Protein AF-A0A1G1HDC6-F1 (afdb_monomer_lite)

Structure (mmCIF, N/CA/C/O backbone):
data_AF-A0A1G1HDC6-F1
#
_entry.id   AF-A0A1G1HDC6-F1
#
loop_
_atom_site.group_PDB
_atom_site.id
_atom_site.type_symbol
_atom_site.label_atom_id
_atom_site.label_alt_id
_atom_site.label_comp_id
_atom_site.label_asym_id
_atom_site.label_entity_id
_atom_site.label_seq_id
_atom_site.pdbx_PDB_ins_code
_atom_site.Cartn_x
_atom_site.Cartn_y
_atom_site.Cartn_z
_atom_site.occupancy
_atom_site.B_iso_or_equiv
_atom_site.auth_seq_id
_atom_site.auth_comp_id
_atom_site.auth_asym_id
_atom_site.auth_atom_id
_atom_site.pdbx_PDB_model_num
ATOM 1 N N . MET A 1 1 ? 36.359 11.039 -31.153 1.00 62.19 1 MET A N 1
ATOM 2 C CA . MET A 1 1 ? 34.968 10.560 -31.344 1.00 62.19 1 MET A CA 1
ATOM 3 C C . MET A 1 1 ? 34.656 9.300 -30.534 1.00 62.19 1 MET A C 1
ATOM 5 O O . MET A 1 1 ? 33.799 9.382 -29.674 1.00 62.19 1 MET A O 1
ATOM 9 N N . ARG A 1 2 ? 35.395 8.186 -30.671 1.00 68.06 2 ARG A N 1
ATOM 10 C CA . ARG A 1 2 ? 35.115 6.920 -29.948 1.00 68.06 2 ARG A CA 1
ATOM 11 C C . ARG A 1 2 ? 35.076 7.027 -28.409 1.00 68.06 2 ARG A C 1
ATOM 13 O O . ARG A 1 2 ? 34.177 6.473 -27.792 1.00 68.06 2 ARG A O 1
ATOM 20 N N . LYS A 1 3 ? 35.995 7.780 -27.782 1.00 65.12 3 LYS A N 1
ATOM 21 C CA . LYS A 1 3 ? 35.974 8.016 -26.319 1.00 65.12 3 LYS A CA 1
ATOM 22 C C . LYS A 1 3 ? 34.827 8.931 -25.867 1.00 65.12 3 LYS A C 1
ATOM 24 O O . LYS A 1 3 ? 34.292 8.728 -24.787 1.00 65.12 3 LYS A O 1
ATOM 29 N N . LEU A 1 4 ? 34.409 9.869 -26.720 1.00 70.88 4 LEU A N 1
ATOM 30 C CA . LEU A 1 4 ? 33.263 10.745 -26.459 1.00 70.88 4 LEU A CA 1
ATOM 31 C C . LEU A 1 4 ? 31.945 9.955 -26.534 1.00 70.88 4 LEU A C 1
ATOM 33 O O . LEU A 1 4 ? 31.085 10.122 -25.680 1.00 70.88 4 LEU A O 1
ATOM 37 N N . SER A 1 5 ? 31.829 9.022 -27.487 1.00 74.25 5 SER A N 1
ATOM 38 C CA . SER A 1 5 ? 30.684 8.107 -27.598 1.00 74.25 5 SER A CA 1
ATOM 39 C C . SER A 1 5 ? 30.577 7.135 -26.416 1.00 74.25 5 SER A C 1
ATOM 41 O O . SER A 1 5 ? 29.473 6.861 -25.963 1.00 74.25 5 SER A O 1
ATOM 43 N N . ILE A 1 6 ? 31.704 6.645 -25.880 1.00 81.94 6 ILE A N 1
ATOM 44 C CA . ILE A 1 6 ? 31.713 5.774 -24.688 1.00 81.94 6 ILE A CA 1
ATOM 45 C C . ILE A 1 6 ? 31.270 6.548 -23.440 1.00 81.94 6 ILE A C 1
ATOM 47 O O . ILE A 1 6 ? 30.442 6.056 -22.681 1.00 81.94 6 ILE A O 1
ATOM 51 N N . VAL A 1 7 ? 31.776 7.770 -23.242 1.00 80.12 7 VAL A N 1
ATOM 52 C CA . VAL A 1 7 ? 31.381 8.617 -22.104 1.00 80.12 7 VAL A CA 1
ATOM 53 C C . VAL A 1 7 ? 29.904 9.002 -22.196 1.00 80.12 7 VAL A C 1
ATOM 55 O O . VAL A 1 7 ? 29.180 8.870 -21.215 1.00 80.12 7 VAL A O 1
ATOM 58 N N . LEU A 1 8 ? 29.423 9.397 -23.379 1.00 79.12 8 LEU A N 1
ATOM 59 C CA . LEU A 1 8 ? 28.013 9.728 -23.587 1.00 79.12 8 LEU A CA 1
ATOM 60 C C . LEU A 1 8 ? 27.094 8.513 -23.377 1.00 79.12 8 LEU A C 1
ATOM 62 O O . LEU A 1 8 ? 26.025 8.660 -22.785 1.00 79.12 8 LEU A O 1
ATOM 66 N N . GLY A 1 9 ? 27.529 7.318 -23.794 1.00 81.81 9 GLY A N 1
ATOM 67 C CA . GLY A 1 9 ? 26.829 6.053 -23.546 1.00 81.81 9 GLY A CA 1
ATOM 68 C C . GLY A 1 9 ? 26.758 5.677 -22.062 1.00 81.81 9 GLY A C 1
ATOM 69 O O . GLY A 1 9 ? 25.711 5.253 -21.582 1.00 81.81 9 GLY A O 1
ATOM 70 N N . LEU A 1 10 ? 27.840 5.886 -21.305 1.00 79.06 10 LEU A N 1
ATOM 71 C CA . LEU A 1 10 ? 27.849 5.655 -19.855 1.00 79.06 10 LEU A CA 1
ATOM 72 C C . LEU A 1 10 ? 26.955 6.652 -19.106 1.00 79.06 10 LEU A C 1
ATOM 74 O O . LEU A 1 10 ? 26.224 6.252 -18.201 1.00 79.06 10 LEU A O 1
ATOM 78 N N . ILE A 1 11 ? 26.964 7.930 -19.502 1.00 73.69 11 ILE A N 1
ATOM 79 C CA . ILE A 1 11 ? 26.096 8.958 -18.907 1.00 73.69 11 ILE A CA 1
ATOM 80 C C . ILE A 1 11 ? 24.622 8.632 -19.169 1.00 73.69 11 ILE A C 1
ATOM 82 O O . ILE A 1 11 ? 23.817 8.658 -18.242 1.00 73.69 11 ILE A O 1
ATOM 86 N N . THR A 1 12 ? 24.257 8.271 -20.402 1.00 72.00 12 THR A N 1
ATOM 87 C CA . THR A 1 12 ? 22.873 7.872 -20.710 1.00 72.00 12 THR A CA 1
ATOM 88 C C . THR A 1 12 ? 22.453 6.619 -19.943 1.00 72.00 12 THR A C 1
ATOM 90 O O . THR A 1 12 ? 21.372 6.617 -19.359 1.00 72.00 12 THR A O 1
ATOM 93 N N . ALA A 1 13 ? 23.305 5.593 -19.847 1.00 70.44 13 ALA A N 1
ATOM 94 C CA . ALA A 1 13 ? 23.012 4.399 -19.051 1.00 70.44 13 ALA A CA 1
ATOM 95 C C . ALA A 1 13 ? 22.751 4.723 -17.566 1.00 70.44 13 ALA A C 1
ATOM 97 O O . ALA A 1 13 ? 21.794 4.212 -16.987 1.00 70.44 13 ALA A O 1
ATOM 98 N N . LEU A 1 14 ? 23.541 5.618 -16.960 1.00 64.88 14 LEU A N 1
ATOM 99 C CA . LEU A 1 14 ? 23.335 6.070 -15.577 1.00 64.88 14 LEU A CA 1
ATOM 100 C C . LEU A 1 14 ? 21.997 6.802 -15.384 1.00 64.88 14 LEU A C 1
ATOM 102 O O . LEU A 1 14 ? 21.314 6.568 -14.386 1.00 64.88 14 LEU A O 1
ATOM 106 N N . VAL A 1 15 ? 21.589 7.639 -16.343 1.00 66.44 15 VAL A N 1
ATOM 107 C CA . VAL A 1 15 ? 20.297 8.346 -16.289 1.00 66.44 15 VAL A CA 1
ATOM 108 C C . VAL A 1 15 ? 19.121 7.364 -16.367 1.00 66.44 15 VAL A C 1
ATOM 110 O O . VAL A 1 15 ? 18.181 7.485 -15.582 1.00 66.44 15 VAL A O 1
ATOM 113 N N . PHE A 1 16 ? 19.186 6.347 -17.233 1.00 60.25 16 PHE A N 1
ATOM 114 C CA . PHE A 1 16 ? 18.131 5.328 -17.335 1.00 60.25 16 PHE A CA 1
ATOM 115 C C . PHE A 1 16 ? 17.999 4.466 -16.072 1.00 60.25 16 PHE A C 1
ATOM 117 O O . PHE A 1 16 ? 16.881 4.135 -15.672 1.00 60.25 16 PHE A O 1
ATOM 124 N N . VAL A 1 17 ? 19.113 4.128 -15.411 1.00 61.38 17 VAL A N 1
ATOM 125 C CA . VAL A 1 17 ? 19.082 3.363 -14.153 1.00 61.38 17 VAL A CA 1
ATOM 126 C C . VAL A 1 17 ? 18.418 4.172 -13.036 1.00 61.38 17 VAL A C 1
ATOM 128 O O . VAL A 1 17 ? 17.599 3.624 -12.301 1.00 61.38 17 VAL A O 1
ATOM 131 N N . ALA A 1 18 ? 18.691 5.476 -12.929 1.00 57.69 18 ALA A N 1
ATOM 132 C CA . ALA A 1 18 ? 18.087 6.325 -11.900 1.00 57.69 18 ALA A CA 1
ATOM 133 C C . ALA A 1 18 ? 16.552 6.420 -12.025 1.00 57.69 18 ALA A C 1
ATOM 135 O O . ALA A 1 18 ? 15.844 6.411 -11.017 1.00 57.69 18 ALA A O 1
ATOM 136 N N . SER A 1 19 ? 16.017 6.445 -13.250 1.00 58.03 19 SER A N 1
ATOM 137 C CA . SER A 1 19 ? 14.570 6.529 -13.489 1.00 58.03 19 SER A CA 1
ATOM 138 C C . SER A 1 19 ? 13.796 5.287 -13.027 1.00 58.03 19 SER A C 1
ATOM 140 O O . SER A 1 19 ? 12.637 5.405 -12.635 1.00 58.03 19 SER A O 1
ATOM 142 N N . ALA A 1 20 ? 14.424 4.107 -13.010 1.00 60.44 20 ALA A N 1
ATOM 143 C CA . ALA A 1 20 ? 13.770 2.859 -12.606 1.00 60.44 20 ALA A CA 1
ATOM 144 C C . ALA A 1 20 ? 13.468 2.778 -11.094 1.00 60.44 20 ALA A C 1
ATOM 146 O O . ALA A 1 20 ? 12.598 2.013 -10.680 1.00 60.44 20 ALA A O 1
ATOM 147 N N . PHE A 1 21 ? 14.145 3.581 -10.265 1.00 59.47 21 PHE A N 1
ATOM 148 C CA . PHE A 1 21 ? 13.959 3.582 -8.807 1.00 59.47 21 PHE A CA 1
ATOM 149 C C . PHE A 1 21 ? 13.001 4.671 -8.299 1.00 59.47 21 PHE A C 1
ATOM 151 O O . PHE A 1 21 ? 12.654 4.670 -7.117 1.00 59.47 21 PHE A O 1
ATOM 158 N N . ALA A 1 22 ? 12.520 5.565 -9.170 1.00 58.69 22 ALA A N 1
ATOM 159 C CA . ALA A 1 22 ? 11.735 6.746 -8.795 1.00 58.69 22 ALA A CA 1
ATOM 160 C C . ALA A 1 22 ? 10.296 6.466 -8.287 1.00 58.69 22 ALA A C 1
ATOM 162 O O . ALA A 1 22 ? 9.569 7.405 -7.983 1.00 58.69 22 ALA A O 1
ATOM 163 N N . GLY A 1 23 ? 9.870 5.202 -8.162 1.00 61.62 23 GLY A N 1
ATOM 164 C CA . GLY A 1 23 ? 8.493 4.821 -7.792 1.00 61.62 23 GLY A CA 1
ATOM 165 C C . GLY A 1 23 ? 8.332 4.006 -6.503 1.00 61.62 23 GLY A C 1
ATOM 166 O O . GLY A 1 23 ? 7.217 3.616 -6.172 1.00 61.62 23 GLY A O 1
ATOM 167 N N . MET A 1 24 ? 9.412 3.715 -5.772 1.00 73.12 24 MET A N 1
ATOM 168 C CA . MET A 1 24 ? 9.375 2.867 -4.566 1.00 73.12 24 MET A CA 1
ATOM 169 C C . MET A 1 24 ? 9.540 3.695 -3.285 1.00 73.12 24 MET A C 1
ATOM 171 O O . MET A 1 24 ? 10.451 3.469 -2.487 1.00 73.12 24 MET A O 1
ATOM 175 N N . GLY A 1 25 ? 8.696 4.714 -3.134 1.00 81.44 25 GLY A N 1
ATOM 176 C CA . GLY A 1 25 ? 8.681 5.583 -1.960 1.00 81.44 25 GLY A CA 1
ATOM 177 C C . GLY A 1 25 ? 7.919 4.991 -0.772 1.00 81.44 25 GLY A C 1
ATOM 178 O O . GLY A 1 25 ? 7.235 3.971 -0.884 1.00 81.44 25 GLY A O 1
ATOM 179 N N . VAL A 1 26 ? 8.031 5.682 0.362 1.00 86.31 26 VAL A N 1
ATOM 180 C CA . VAL A 1 26 ? 7.138 5.518 1.510 1.00 86.31 26 VAL A CA 1
ATOM 181 C C . VAL A 1 26 ? 6.068 6.604 1.424 1.00 86.31 26 VAL A C 1
ATOM 183 O O . VAL A 1 26 ? 6.397 7.776 1.246 1.00 86.31 26 VAL A O 1
ATOM 186 N N . TYR A 1 27 ? 4.799 6.221 1.528 1.00 85.50 27 TYR A N 1
ATOM 187 C CA . TYR A 1 27 ? 3.656 7.125 1.416 1.00 85.50 27 TYR A CA 1
ATOM 188 C C . TYR A 1 27 ? 2.807 7.065 2.679 1.00 85.50 27 TYR A C 1
ATOM 190 O O . TYR A 1 27 ? 2.500 5.982 3.171 1.00 85.50 27 TYR A O 1
ATOM 198 N N . GLU A 1 28 ? 2.404 8.225 3.189 1.00 87.75 28 GLU A N 1
ATOM 199 C CA . GLU A 1 28 ? 1.550 8.326 4.371 1.00 87.75 28 GLU A CA 1
ATOM 200 C C . GLU A 1 28 ? 0.127 8.729 3.981 1.00 87.75 28 GLU A C 1
ATOM 202 O O . GLU A 1 28 ? -0.078 9.658 3.203 1.00 87.75 28 GLU A O 1
ATOM 207 N N . TYR A 1 29 ? -0.849 8.050 4.574 1.00 87.62 29 TYR A N 1
ATOM 208 C CA . TYR A 1 29 ? -2.262 8.400 4.559 1.00 87.62 29 TYR A CA 1
ATOM 209 C C . TYR A 1 29 ? -2.623 8.871 5.965 1.00 87.62 29 TYR A C 1
ATOM 211 O O . TYR A 1 29 ? -2.624 8.076 6.906 1.00 87.62 29 TYR A O 1
ATOM 219 N N . LYS A 1 30 ? -2.850 10.178 6.109 1.00 81.75 30 LYS A N 1
ATOM 220 C CA . LYS A 1 30 ? -3.068 10.843 7.406 1.00 81.75 30 LYS A CA 1
ATOM 221 C C . LYS A 1 30 ? -4.547 10.964 7.773 1.00 81.75 30 LYS A C 1
ATOM 223 O O . LYS A 1 30 ? -4.875 11.192 8.930 1.00 81.75 30 LYS A O 1
ATOM 228 N N . ASP A 1 31 ? -5.424 10.748 6.799 1.00 68.44 31 ASP A N 1
ATOM 229 C CA . ASP A 1 31 ? -6.862 10.927 6.948 1.00 68.44 31 ASP A CA 1
ATOM 230 C C . ASP A 1 31 ? -7.516 9.598 7.360 1.00 68.44 31 ASP A C 1
ATOM 232 O O . ASP A 1 31 ? -7.792 8.741 6.517 1.00 68.44 31 ASP A O 1
ATOM 236 N N . GLY A 1 32 ? -7.746 9.407 8.662 1.00 69.88 32 GLY A N 1
ATOM 237 C CA . GLY A 1 32 ? -8.518 8.274 9.178 1.00 69.88 32 GLY A CA 1
ATOM 238 C C . GLY A 1 32 ? -8.591 8.205 10.705 1.00 69.88 32 GLY A C 1
ATOM 239 O O . GLY A 1 32 ? -7.590 8.385 11.392 1.00 69.88 32 GLY A O 1
ATOM 240 N N . ASP A 1 33 ? -9.766 7.850 11.231 1.00 76.00 33 ASP A N 1
ATOM 241 C CA . ASP A 1 33 ? -10.056 7.811 12.678 1.00 76.00 33 ASP A CA 1
ATOM 242 C C . ASP A 1 33 ? -9.214 6.783 13.456 1.00 76.00 33 ASP A C 1
ATOM 244 O O . ASP A 1 33 ? -9.092 6.845 14.676 1.00 76.00 33 ASP A O 1
ATOM 248 N N . MET A 1 34 ? -8.621 5.814 12.752 1.00 82.00 34 MET A N 1
ATOM 249 C CA . MET A 1 34 ? -7.811 4.744 13.345 1.00 82.00 34 MET A CA 1
ATOM 250 C C . MET A 1 34 ? -6.312 5.081 13.419 1.00 82.00 34 MET A C 1
ATOM 252 O O . MET A 1 34 ? -5.529 4.265 13.905 1.00 82.00 34 MET A O 1
ATOM 256 N N . GLY A 1 35 ? -5.905 6.270 12.970 1.00 85.25 35 GLY A N 1
ATOM 257 C CA . GLY A 1 35 ? -4.508 6.698 12.904 1.00 85.25 35 GLY A CA 1
ATOM 258 C C . GLY A 1 35 ? -3.890 6.517 11.519 1.00 85.25 35 GLY A C 1
ATOM 259 O O . GLY A 1 35 ? -4.475 5.896 10.620 1.00 85.25 35 GLY A O 1
ATOM 260 N N . LYS A 1 36 ? -2.687 7.078 11.354 1.00 88.75 36 LYS A N 1
ATOM 261 C CA . LYS A 1 36 ? -2.006 7.154 10.061 1.00 88.75 36 LYS A CA 1
ATOM 262 C C . LYS A 1 36 ? -1.654 5.775 9.512 1.00 88.75 36 LYS A C 1
ATOM 264 O O . LYS A 1 36 ? -1.271 4.866 10.252 1.00 88.75 36 LYS A O 1
ATOM 269 N N . VAL A 1 37 ? -1.722 5.640 8.192 1.00 91.00 37 VAL A N 1
ATOM 270 C CA . VAL A 1 37 ? -1.294 4.435 7.475 1.00 91.00 37 VAL A CA 1
ATOM 271 C C . VAL A 1 37 ? -0.073 4.754 6.635 1.00 91.00 37 VAL A C 1
ATOM 273 O O . VAL A 1 37 ? -0.091 5.673 5.822 1.00 91.00 37 VAL A O 1
ATOM 276 N N . THR A 1 38 ? 0.985 3.967 6.801 1.00 89.56 38 THR A N 1
ATOM 277 C CA . THR A 1 38 ? 2.211 4.092 6.010 1.00 89.56 38 THR A CA 1
ATOM 278 C C . THR A 1 38 ? 2.299 2.940 5.015 1.00 89.56 38 THR A C 1
ATOM 280 O O . THR A 1 38 ? 2.321 1.773 5.399 1.00 89.56 38 THR A O 1
ATOM 283 N N . PHE A 1 39 ? 2.371 3.264 3.728 1.00 89.44 39 PHE A N 1
ATOM 284 C CA . PHE A 1 39 ? 2.643 2.320 2.651 1.00 89.44 39 PHE A CA 1
ATOM 285 C C . PHE A 1 39 ? 4.121 2.382 2.264 1.00 89.44 39 PHE A C 1
ATOM 287 O O . PHE A 1 39 ? 4.630 3.456 1.962 1.00 89.44 39 PHE A O 1
ATOM 294 N N . ASP A 1 40 ? 4.792 1.234 2.214 1.00 89.94 40 ASP A N 1
ATOM 295 C CA . ASP A 1 40 ? 6.179 1.119 1.754 1.00 89.94 40 ASP A CA 1
ATOM 296 C C . ASP A 1 40 ? 6.235 0.378 0.410 1.00 89.94 40 ASP A C 1
ATOM 298 O O . ASP A 1 40 ? 5.996 -0.834 0.337 1.00 89.94 40 ASP A O 1
ATOM 302 N N . GLY A 1 41 ? 6.560 1.102 -0.665 1.00 87.44 41 GLY A N 1
ATOM 303 C CA . GLY A 1 41 ? 6.655 0.541 -2.011 1.00 87.44 41 GLY A CA 1
ATOM 304 C C . GLY A 1 41 ? 7.808 -0.450 -2.194 1.00 87.44 41 GLY A C 1
ATOM 305 O O . GLY A 1 41 ? 7.672 -1.395 -2.972 1.00 87.44 41 GLY A O 1
ATOM 306 N N . LYS A 1 42 ? 8.917 -0.294 -1.457 1.00 87.31 42 LYS A N 1
ATOM 307 C CA . LYS A 1 42 ? 10.049 -1.235 -1.505 1.00 87.31 42 LYS A CA 1
ATOM 308 C C . LYS A 1 42 ? 9.670 -2.554 -0.858 1.00 87.31 42 LYS A C 1
ATOM 310 O O . LYS A 1 42 ? 9.937 -3.606 -1.431 1.00 87.31 42 LYS A O 1
ATOM 315 N N . LEU A 1 43 ? 9.010 -2.502 0.299 1.00 89.19 43 LEU A N 1
ATOM 316 C CA . LEU A 1 43 ? 8.541 -3.699 0.993 1.00 89.19 43 LEU A CA 1
ATOM 317 C C . LEU A 1 43 ? 7.561 -4.480 0.116 1.00 89.19 43 LEU A C 1
ATOM 319 O O . LEU A 1 43 ? 7.724 -5.687 -0.061 1.00 89.19 43 LEU A O 1
ATOM 323 N N . HIS A 1 44 ? 6.581 -3.799 -0.483 1.00 89.69 44 HIS A N 1
ATOM 324 C CA . HIS A 1 44 ? 5.617 -4.459 -1.364 1.00 89.69 44 HIS A CA 1
ATOM 325 C C . HIS A 1 44 ? 6.287 -5.041 -2.610 1.00 89.69 44 HIS A C 1
ATOM 327 O O . HIS A 1 44 ? 5.992 -6.177 -2.973 1.00 89.69 44 HIS A O 1
ATOM 333 N N . ASN A 1 45 ? 7.229 -4.326 -3.232 1.00 87.50 45 ASN A N 1
ATOM 334 C CA . ASN A 1 45 ? 7.978 -4.857 -4.369 1.00 87.50 45 ASN A CA 1
ATOM 335 C C . ASN A 1 45 ? 8.809 -6.093 -3.989 1.00 87.50 45 ASN A C 1
ATOM 337 O O . ASN A 1 45 ? 8.776 -7.088 -4.707 1.00 87.50 45 ASN A O 1
ATOM 341 N N . ALA A 1 46 ? 9.473 -6.078 -2.830 1.00 88.06 46 ALA A N 1
ATOM 342 C CA . ALA A 1 46 ? 10.247 -7.216 -2.339 1.00 88.06 46 ALA A CA 1
ATOM 343 C C . ALA A 1 46 ? 9.378 -8.460 -2.081 1.00 88.06 46 ALA A C 1
ATOM 345 O O . ALA A 1 46 ? 9.848 -9.581 -2.256 1.00 88.06 46 ALA A O 1
ATOM 346 N N . LYS A 1 47 ? 8.111 -8.276 -1.681 1.00 88.50 47 LYS A N 1
ATOM 347 C CA . LYS A 1 47 ? 7.153 -9.375 -1.472 1.00 88.50 47 LYS A CA 1
ATOM 348 C C . LYS A 1 47 ? 6.491 -9.856 -2.764 1.00 88.50 47 LYS A C 1
ATOM 350 O O . LYS A 1 47 ? 6.265 -11.050 -2.912 1.00 88.50 47 LYS A O 1
ATOM 355 N N . LEU A 1 48 ? 6.180 -8.946 -3.687 1.00 87.56 48 LEU A N 1
ATOM 356 C CA . LEU A 1 48 ? 5.574 -9.274 -4.984 1.00 87.56 48 LEU A CA 1
ATOM 357 C C . LEU A 1 48 ? 6.580 -9.888 -5.964 1.00 87.56 48 LEU A C 1
ATOM 359 O O . LEU A 1 48 ? 6.207 -10.709 -6.801 1.00 87.56 48 LEU A O 1
ATOM 363 N N . GLY A 1 49 ? 7.845 -9.491 -5.859 1.00 83.38 49 GLY A N 1
ATOM 364 C CA . GLY A 1 49 ? 8.925 -9.893 -6.746 1.00 83.38 49 GLY A CA 1
ATOM 365 C C . GLY A 1 49 ? 9.249 -8.854 -7.832 1.00 83.38 49 GLY A C 1
ATOM 366 O O . GLY A 1 49 ? 8.465 -7.937 -8.114 1.00 83.38 49 GLY A O 1
ATOM 367 N N . PRO A 1 50 ? 10.427 -8.987 -8.466 1.00 80.06 50 PRO A N 1
ATOM 368 C CA . PRO A 1 50 ? 10.899 -8.053 -9.482 1.00 80.06 50 PRO A CA 1
ATOM 369 C C . PRO A 1 50 ? 9.976 -8.036 -10.709 1.00 80.06 50 PRO A C 1
ATOM 371 O O . PRO A 1 50 ? 9.409 -9.053 -11.106 1.00 80.06 50 PRO A O 1
ATOM 374 N N . GLY A 1 51 ? 9.818 -6.861 -11.325 1.00 79.88 51 GLY A N 1
ATOM 375 C CA . GLY A 1 51 ? 9.013 -6.684 -12.542 1.00 79.88 51 GLY A CA 1
ATOM 376 C C . GLY A 1 51 ? 7.494 -6.643 -12.325 1.00 79.88 51 GLY A C 1
ATOM 377 O O . GLY A 1 51 ? 6.745 -6.461 -13.282 1.00 79.88 51 GLY A O 1
ATOM 378 N N . LYS A 1 52 ? 7.014 -6.748 -11.080 1.00 85.75 52 LYS A N 1
ATOM 379 C CA . LYS A 1 52 ? 5.581 -6.714 -10.739 1.00 85.75 52 LYS A CA 1
ATOM 380 C C . LYS A 1 52 ? 5.007 -5.308 -10.534 1.00 85.75 52 LYS A C 1
ATOM 382 O O . LYS A 1 52 ? 3.938 -5.153 -9.958 1.00 85.75 52 LYS A O 1
ATOM 387 N N . CYS A 1 53 ? 5.665 -4.271 -11.051 1.00 83.38 53 CYS A N 1
ATOM 388 C CA . CYS A 1 53 ? 5.220 -2.876 -10.928 1.00 83.38 53 CYS A CA 1
ATOM 389 C C . CYS A 1 53 ? 3.798 -2.672 -11.481 1.00 83.38 53 CYS A C 1
ATOM 391 O O . CYS A 1 53 ? 2.994 -1.925 -10.926 1.00 83.38 53 CYS A O 1
ATOM 393 N N . MET A 1 54 ? 3.472 -3.381 -12.565 1.00 85.25 54 MET A N 1
ATOM 394 C CA . MET A 1 54 ? 2.164 -3.292 -13.211 1.00 85.25 54 MET A CA 1
ATOM 395 C C . MET A 1 54 ? 1.051 -4.002 -12.433 1.00 85.25 54 MET A C 1
ATOM 397 O O . MET A 1 54 ? -0.106 -3.690 -12.673 1.00 85.25 54 MET A O 1
ATOM 401 N N . GLU A 1 55 ? 1.354 -4.869 -11.461 1.00 85.88 55 GLU A N 1
ATOM 402 C CA . GLU A 1 55 ? 0.320 -5.439 -10.576 1.00 85.88 55 GLU A CA 1
ATOM 403 C C . GLU A 1 55 ? -0.350 -4.355 -9.716 1.00 85.88 55 GLU A C 1
ATOM 405 O O . GLU A 1 55 ? -1.481 -4.530 -9.274 1.00 85.88 55 GLU A O 1
ATOM 410 N N . CYS A 1 56 ? 0.339 -3.227 -9.502 1.00 85.19 56 CYS A N 1
ATOM 411 C CA . CYS A 1 56 ? -0.179 -2.071 -8.775 1.00 85.19 56 CYS A CA 1
ATOM 412 C C . CYS A 1 56 ? -0.697 -0.958 -9.695 1.00 85.19 56 CYS A C 1
ATOM 414 O O . CYS A 1 56 ? -1.587 -0.212 -9.297 1.00 85.19 56 CYS A O 1
ATOM 416 N N . HIS A 1 57 ? -0.106 -0.817 -10.887 1.00 85.00 57 HIS A N 1
ATOM 417 C CA . HIS A 1 57 ? -0.272 0.359 -11.747 1.00 85.00 57 HIS A CA 1
ATOM 418 C C . HIS A 1 57 ? -1.029 0.116 -13.051 1.00 85.00 57 HIS A C 1
ATOM 420 O O . HIS A 1 57 ? -1.389 1.075 -13.741 1.00 85.00 57 HIS A O 1
ATOM 426 N N . LYS A 1 58 ? -1.284 -1.143 -13.419 1.00 84.94 58 LYS A N 1
ATOM 427 C CA . LYS A 1 58 ? -2.022 -1.463 -14.641 1.00 84.94 58 LYS A CA 1
ATOM 428 C C . LYS A 1 58 ? -3.408 -0.838 -14.568 1.00 84.94 58 LYS A C 1
ATOM 430 O O . LYS A 1 58 ? -4.135 -1.038 -13.602 1.00 84.94 58 LYS A O 1
ATOM 435 N N . ASN A 1 59 ? -3.763 -0.075 -15.599 1.00 80.56 59 ASN A N 1
ATOM 436 C CA . ASN A 1 59 ? -5.056 0.601 -15.716 1.00 80.56 59 ASN A CA 1
ATOM 437 C C . ASN A 1 59 ? -5.405 1.506 -14.518 1.00 80.56 59 ASN A C 1
ATOM 439 O O . ASN A 1 59 ? -6.581 1.722 -14.244 1.00 80.56 59 ASN A O 1
ATOM 443 N N . ASN A 1 60 ? -4.400 2.035 -13.809 1.00 72.56 60 ASN A N 1
ATOM 444 C CA . ASN A 1 60 ? -4.575 2.811 -12.577 1.00 72.56 60 ASN A CA 1
ATOM 445 C C . ASN A 1 60 ? -5.200 2.028 -11.409 1.00 72.56 60 ASN A C 1
ATOM 447 O O . ASN A 1 60 ? -5.779 2.628 -10.505 1.00 72.56 60 ASN A O 1
ATOM 451 N N . THR A 1 61 ? -5.060 0.702 -11.409 1.00 76.56 61 THR A N 1
ATOM 452 C CA . THR A 1 61 ? -5.608 -0.185 -10.379 1.00 76.56 61 THR A CA 1
ATOM 453 C C . THR A 1 61 ? -4.540 -1.122 -9.816 1.00 76.56 61 THR A C 1
ATOM 455 O O . THR A 1 61 ? -3.808 -1.723 -10.603 1.00 76.56 61 THR A O 1
ATOM 458 N N . PRO A 1 62 ? -4.484 -1.311 -8.485 1.00 81.62 62 PRO A N 1
ATOM 459 C CA . PRO A 1 62 ? -5.151 -0.522 -7.447 1.00 81.62 62 PRO A CA 1
ATOM 460 C C . PRO A 1 62 ? -4.744 0.956 -7.375 1.00 81.62 62 PRO A C 1
ATOM 462 O O . PRO A 1 62 ? -5.501 1.743 -6.815 1.00 81.62 62 PRO A O 1
ATOM 465 N N . PHE A 1 63 ? -3.588 1.348 -7.917 1.00 86.31 63 PHE A N 1
ATOM 466 C CA . PHE A 1 63 ? -3.069 2.707 -7.775 1.00 86.31 63 PHE A CA 1
ATOM 467 C C . PHE A 1 63 ? -2.526 3.253 -9.095 1.00 86.31 63 PHE A C 1
ATOM 469 O O . PHE A 1 63 ? -1.667 2.652 -9.732 1.00 86.31 63 PHE A O 1
ATOM 476 N N . ALA A 1 64 ? -2.948 4.454 -9.487 1.00 80.06 64 ALA A N 1
ATOM 477 C CA . ALA A 1 64 ? -2.299 5.176 -10.580 1.00 80.06 64 ALA A CA 1
ATOM 478 C C . ALA A 1 64 ? -0.815 5.436 -10.272 1.00 80.06 64 ALA A C 1
ATOM 480 O O . ALA A 1 64 ? -0.450 5.691 -9.119 1.00 80.06 64 ALA A O 1
ATOM 481 N N . MET A 1 65 ? 0.039 5.425 -11.302 1.00 77.25 65 MET A N 1
ATOM 482 C CA . MET A 1 65 ? 1.363 6.040 -11.172 1.00 77.25 65 MET A CA 1
ATOM 483 C C . MET A 1 65 ? 1.147 7.533 -10.912 1.00 77.25 65 MET A C 1
ATOM 485 O O . MET A 1 65 ? 0.532 8.231 -11.721 1.00 77.25 65 MET A O 1
ATOM 489 N N . LYS A 1 66 ? 1.563 8.009 -9.737 1.00 68.75 66 LYS A N 1
ATOM 490 C CA . LYS A 1 66 ? 1.275 9.378 -9.301 1.00 68.75 66 LYS A CA 1
ATOM 491 C C . LYS A 1 66 ? 2.126 10.409 -10.040 1.00 68.75 66 LYS A C 1
ATOM 493 O O . LYS A 1 66 ? 3.228 10.120 -10.500 1.00 68.75 66 LYS A O 1
ATOM 498 N N . LYS A 1 67 ? 1.621 11.646 -10.077 1.00 65.62 67 LYS A N 1
ATOM 499 C CA . LYS A 1 67 ? 2.444 12.834 -10.333 1.00 65.62 67 LYS A CA 1
ATOM 500 C C . LYS A 1 67 ? 3.216 13.179 -9.047 1.00 65.62 67 LYS A C 1
ATOM 502 O O . LYS A 1 67 ? 2.619 13.055 -7.972 1.00 65.62 67 LYS A O 1
ATOM 507 N N . PRO A 1 68 ? 4.481 13.623 -9.132 1.00 63.81 68 PRO A N 1
ATOM 508 C CA . PRO A 1 68 ? 5.236 14.070 -7.961 1.00 63.81 68 PRO A CA 1
ATOM 509 C C . PRO A 1 68 ? 4.448 15.100 -7.135 1.00 63.81 68 PRO A C 1
ATOM 511 O O . PRO A 1 68 ? 3.809 15.979 -7.716 1.00 63.81 68 PRO A O 1
ATOM 514 N N . GLY A 1 69 ? 4.467 14.987 -5.806 1.00 62.06 69 GLY A N 1
ATOM 515 C CA . GLY A 1 69 ? 3.770 15.903 -4.890 1.00 62.06 69 GLY A CA 1
ATOM 516 C C . GLY A 1 69 ? 2.303 15.555 -4.618 1.00 62.06 69 GLY A C 1
ATOM 517 O O . GLY A 1 69 ? 1.608 16.297 -3.927 1.00 62.06 69 GLY A O 1
ATOM 518 N N . THR A 1 70 ? 1.804 14.445 -5.167 1.00 69.19 70 THR A N 1
ATOM 519 C CA . THR A 1 70 ? 0.445 13.950 -4.892 1.00 69.19 70 THR A CA 1
ATOM 520 C C . THR A 1 70 ? 0.448 12.678 -4.049 1.00 69.19 70 THR A C 1
ATOM 522 O O . THR A 1 70 ? -0.558 11.985 -3.972 1.00 69.19 70 THR A O 1
ATOM 525 N N . GLU A 1 71 ? 1.564 12.321 -3.419 1.00 70.94 71 GLU A N 1
ATOM 526 C CA . GLU A 1 71 ? 1.726 11.134 -2.575 1.00 70.94 71 GLU A CA 1
ATOM 527 C C . GLU A 1 71 ? 0.673 11.093 -1.455 1.00 70.94 71 GLU A C 1
ATOM 529 O O . GLU A 1 71 ? 0.300 12.123 -0.911 1.00 70.94 71 GLU A O 1
ATOM 534 N N . GLY A 1 72 ? 0.105 9.917 -1.153 1.00 70.75 72 GLY A N 1
ATOM 535 C CA . GLY A 1 72 ? -0.894 9.790 -0.071 1.00 70.75 72 GLY A CA 1
ATOM 536 C C . GLY A 1 72 ? -2.247 10.503 -0.272 1.00 70.75 72 GLY A C 1
ATOM 537 O O . GLY A 1 72 ? -3.171 10.261 0.486 1.00 70.75 72 GLY A O 1
ATOM 538 N N . SER A 1 73 ? -2.423 11.307 -1.328 1.00 74.50 73 SER A N 1
ATOM 539 C CA . SER A 1 73 ? -3.638 12.115 -1.556 1.00 74.50 73 SER A CA 1
ATOM 540 C C . SER A 1 73 ? -4.929 11.355 -1.887 1.00 74.50 73 SER A C 1
ATOM 542 O O . SER A 1 73 ? -5.992 11.970 -1.975 1.00 74.50 73 SER A O 1
ATOM 544 N N . VAL A 1 74 ? -4.859 10.042 -2.142 1.00 83.38 74 VAL A N 1
ATOM 545 C CA . VAL A 1 74 ? -6.066 9.283 -2.491 1.00 83.38 74 VAL A CA 1
ATOM 546 C C . VAL A 1 74 ? -6.809 8.956 -1.206 1.00 83.38 74 VAL A C 1
ATOM 548 O O . VAL A 1 74 ? -6.247 8.350 -0.297 1.00 83.38 74 VAL A O 1
ATOM 551 N N . LYS A 1 75 ? -8.074 9.370 -1.137 1.00 86.19 75 L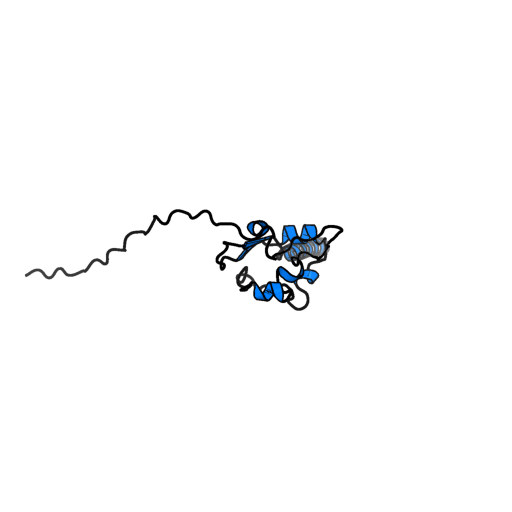YS A N 1
ATOM 552 C CA . LYS A 1 75 ? -8.950 9.030 -0.021 1.00 86.19 75 LYS A CA 1
ATOM 553 C C . LYS A 1 75 ? -9.417 7.593 -0.199 1.00 86.19 75 LYS A C 1
ATOM 555 O O . LYS A 1 75 ? -10.100 7.282 -1.171 1.00 86.19 75 LYS A O 1
ATOM 560 N N . ILE A 1 76 ? -9.003 6.736 0.725 1.00 88.56 76 ILE A N 1
ATOM 561 C CA . ILE A 1 76 ? -9.335 5.314 0.740 1.00 88.56 76 ILE A CA 1
ATOM 562 C C . ILE A 1 76 ? -10.293 5.088 1.899 1.00 88.56 76 ILE A C 1
ATOM 564 O O . ILE A 1 76 ? -9.985 5.423 3.040 1.00 88.56 76 ILE A O 1
ATOM 568 N N . THR A 1 77 ? -11.453 4.514 1.610 1.00 90.12 77 THR A N 1
ATOM 569 C CA . THR A 1 77 ? -12.467 4.213 2.621 1.00 90.12 77 THR A CA 1
ATOM 570 C C . THR A 1 77 ? -12.575 2.712 2.869 1.00 90.12 77 THR A C 1
ATOM 572 O O . THR A 1 77 ? -12.159 1.886 2.054 1.00 90.12 77 THR A O 1
ATOM 575 N N . LYS A 1 78 ? -13.224 2.325 3.975 1.00 88.25 78 LYS A N 1
ATOM 576 C CA . LYS A 1 78 ? -13.584 0.919 4.218 1.00 88.25 78 LYS A CA 1
ATOM 577 C C . LYS A 1 78 ? -14.459 0.347 3.092 1.00 88.25 78 LYS A C 1
ATOM 579 O O . LYS A 1 78 ? -14.306 -0.819 2.745 1.00 88.25 78 LYS A O 1
ATOM 584 N N . ALA A 1 79 ? -15.341 1.156 2.498 1.00 91.69 79 ALA A N 1
ATOM 585 C CA . ALA A 1 79 ? -16.187 0.729 1.383 1.00 91.69 79 ALA A CA 1
ATOM 586 C C . ALA A 1 79 ? -15.361 0.358 0.141 1.00 91.69 79 ALA A C 1
ATOM 588 O O . ALA A 1 79 ? -15.694 -0.598 -0.558 1.00 91.69 79 ALA A O 1
ATOM 589 N N . ASP A 1 80 ? -14.243 1.047 -0.101 1.00 92.62 80 ASP A N 1
ATOM 590 C CA . ASP A 1 80 ? -13.332 0.684 -1.185 1.00 92.62 80 ASP A CA 1
ATOM 591 C C . ASP A 1 80 ? -12.682 -0.681 -0.951 1.00 92.62 80 ASP A C 1
ATOM 593 O O . ASP A 1 80 ? -12.542 -1.466 -1.887 1.00 92.62 80 ASP A O 1
ATOM 597 N N . HIS A 1 81 ? -12.343 -1.000 0.298 1.00 92.38 81 HIS A N 1
ATOM 598 C CA . HIS A 1 81 ? -11.816 -2.315 0.647 1.00 92.38 81 HIS A CA 1
ATOM 599 C C . HIS A 1 81 ? -12.852 -3.432 0.467 1.00 92.38 81 HIS A C 1
ATOM 601 O O . HIS A 1 81 ? -12.512 -4.486 -0.068 1.00 92.38 81 HIS A O 1
ATOM 607 N N . VAL A 1 82 ? -14.117 -3.188 0.840 1.00 91.81 82 VAL A N 1
ATOM 608 C CA . VAL A 1 82 ? -15.243 -4.105 0.562 1.00 91.81 82 VAL A CA 1
ATOM 609 C C . VAL A 1 82 ? -15.374 -4.351 -0.941 1.00 91.81 82 VAL A C 1
ATOM 611 O O . VAL A 1 82 ? -15.586 -5.480 -1.369 1.00 91.81 82 VAL A O 1
ATOM 614 N N . ALA A 1 83 ? -15.199 -3.305 -1.748 1.00 92.81 83 ALA A N 1
ATOM 615 C CA . ALA A 1 83 ? -15.243 -3.385 -3.203 1.00 92.81 83 ALA A CA 1
ATOM 616 C C . ALA A 1 83 ? -13.964 -3.970 -3.841 1.00 92.81 83 ALA A C 1
ATOM 618 O O . ALA A 1 83 ? -13.839 -3.940 -5.065 1.00 92.81 83 ALA A O 1
ATOM 619 N N . GLY A 1 84 ? -13.004 -4.461 -3.048 1.00 91.50 84 GLY A N 1
ATOM 620 C CA . GLY A 1 84 ? -11.759 -5.046 -3.553 1.00 91.50 84 GLY A CA 1
ATOM 621 C C . GLY A 1 84 ? -10.828 -4.037 -4.230 1.00 91.50 84 GLY A C 1
ATOM 622 O O . GLY A 1 84 ? -10.076 -4.403 -5.129 1.00 91.50 84 GLY A O 1
ATOM 623 N N . LYS A 1 85 ? -10.891 -2.758 -3.841 1.00 91.62 85 LYS A N 1
ATOM 624 C CA . LYS A 1 85 ? -10.062 -1.676 -4.390 1.00 91.62 85 LYS A CA 1
ATOM 625 C C . LYS A 1 85 ? -8.890 -1.344 -3.470 1.00 91.62 85 LYS A C 1
ATOM 627 O O . LYS A 1 85 ? -8.879 -1.685 -2.285 1.00 91.62 85 LYS A O 1
ATOM 632 N N . TYR A 1 86 ? -7.910 -0.620 -4.015 1.00 92.06 86 TYR A N 1
ATOM 633 C CA . TYR A 1 86 ? -6.726 -0.144 -3.293 1.00 92.06 86 TYR A CA 1
ATOM 634 C C . TYR A 1 86 ? -6.040 -1.282 -2.521 1.00 92.06 86 TYR A C 1
ATOM 636 O O . TYR A 1 86 ? -5.765 -2.339 -3.095 1.00 92.06 86 TYR A O 1
ATOM 644 N N . CYS A 1 87 ? -5.807 -1.099 -1.219 1.00 92.62 87 CYS A N 1
ATOM 645 C CA . CYS A 1 87 ? -5.228 -2.097 -0.324 1.00 92.62 87 CYS A CA 1
ATOM 646 C C . CYS A 1 87 ? -6.043 -3.401 -0.314 1.00 92.62 87 CYS A C 1
ATOM 648 O O . CYS A 1 87 ? -5.467 -4.487 -0.303 1.00 92.62 87 CYS A O 1
ATOM 650 N N . GLY A 1 88 ? -7.375 -3.297 -0.395 1.00 92.62 88 GLY A N 1
ATOM 651 C CA . GLY A 1 88 ? -8.311 -4.424 -0.384 1.00 92.62 88 GLY A CA 1
ATOM 652 C C . GLY A 1 88 ? -8.228 -5.338 -1.607 1.00 92.62 88 GLY A C 1
ATOM 653 O O . GLY A 1 88 ? -8.736 -6.447 -1.550 1.00 92.62 88 GLY A O 1
ATOM 654 N N . THR A 1 89 ? -7.533 -4.931 -2.674 1.00 92.81 89 THR A N 1
ATOM 655 C CA . THR A 1 89 ? -7.257 -5.795 -3.841 1.00 92.81 89 THR A CA 1
ATOM 656 C C . THR A 1 89 ? -6.418 -7.019 -3.465 1.00 92.81 89 THR A C 1
ATOM 658 O O . THR A 1 89 ? -6.501 -8.067 -4.103 1.00 92.81 89 THR A O 1
ATOM 661 N N . CYS A 1 90 ? -5.552 -6.866 -2.457 1.00 93.19 90 CYS A N 1
ATOM 662 C CA . CYS A 1 90 ? -4.649 -7.918 -1.997 1.00 93.19 90 CYS A CA 1
ATOM 663 C C . CYS A 1 90 ? -4.822 -8.241 -0.515 1.00 93.19 90 CYS A C 1
ATOM 665 O O . CYS A 1 90 ? -4.681 -9.394 -0.132 1.00 93.19 90 CYS A O 1
ATOM 667 N N . HIS A 1 91 ? -5.134 -7.250 0.318 1.00 94.12 91 HIS A N 1
ATOM 668 C CA . HIS A 1 91 ? -5.361 -7.439 1.748 1.00 94.12 91 HIS A CA 1
ATOM 669 C C . HIS A 1 91 ? -6.795 -7.885 2.053 1.00 94.12 91 HIS A C 1
ATOM 671 O O . HIS A 1 91 ? -7.401 -7.419 3.007 1.00 94.12 91 HIS A O 1
ATOM 677 N N . ASP A 1 92 ? -7.363 -8.777 1.247 1.00 92.62 92 ASP A N 1
ATOM 678 C CA . ASP A 1 92 ? -8.711 -9.334 1.429 1.00 92.62 92 ASP A CA 1
ATOM 679 C C . ASP A 1 92 ? -8.732 -10.553 2.367 1.00 92.62 92 ASP A C 1
ATOM 681 O O . ASP A 1 92 ? -9.762 -11.202 2.531 1.00 92.62 92 ASP A O 1
ATOM 685 N N . GLY A 1 93 ? -7.586 -10.917 2.946 1.00 91.88 93 GLY A N 1
ATOM 686 C CA . GLY A 1 93 ? -7.465 -12.070 3.830 1.00 91.88 93 GLY A CA 1
ATOM 687 C C . GLY A 1 93 ? -7.629 -13.417 3.127 1.00 91.88 93 GLY A C 1
ATOM 688 O O . GLY A 1 93 ? -7.758 -14.422 3.819 1.00 91.88 93 GLY A O 1
ATOM 689 N N . ASN A 1 94 ? -7.617 -13.465 1.794 1.00 90.81 94 ASN A N 1
ATOM 690 C CA . ASN A 1 94 ? -7.706 -14.687 0.993 1.00 90.81 94 ASN A CA 1
ATOM 691 C C . ASN A 1 94 ? -6.584 -14.788 -0.039 1.00 90.81 94 ASN A C 1
ATOM 693 O O . ASN A 1 94 ? -6.160 -15.898 -0.357 1.00 90.81 94 ASN A O 1
ATOM 697 N N . LYS A 1 95 ? -6.083 -13.657 -0.541 1.00 90.50 95 LYS A N 1
ATOM 698 C CA . LYS A 1 95 ? -5.055 -13.631 -1.573 1.00 90.50 95 LYS A CA 1
ATOM 699 C C . LYS A 1 95 ? -3.756 -14.256 -1.088 1.00 90.50 95 LYS A C 1
ATOM 701 O O . LYS A 1 95 ? -3.292 -14.006 0.023 1.00 90.50 95 LYS A O 1
ATOM 706 N N . GLU A 1 96 ? -3.134 -15.020 -1.973 1.00 91.88 96 GLU A N 1
ATOM 707 C CA . GLU A 1 96 ? -1.846 -15.656 -1.739 1.00 91.88 96 GLU A CA 1
ATOM 708 C C . GLU A 1 96 ? -0.820 -15.130 -2.744 1.00 91.88 96 GLU A C 1
ATOM 710 O O . GLU A 1 96 ? -1.107 -14.993 -3.936 1.00 91.88 96 GLU A O 1
ATOM 715 N N . ILE A 1 97 ? 0.373 -14.789 -2.26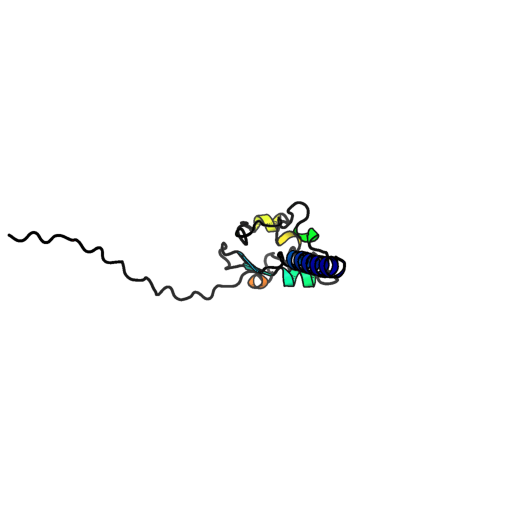1 1.00 86.81 97 ILE A N 1
ATOM 716 C CA . ILE A 1 97 ? 1.478 -14.287 -3.081 1.00 86.81 97 ILE A CA 1
ATOM 717 C C . ILE A 1 97 ? 2.725 -15.075 -2.694 1.00 86.81 97 ILE A C 1
ATOM 719 O O . ILE A 1 97 ? 3.187 -14.997 -1.558 1.00 86.81 97 ILE A O 1
ATOM 723 N N . GLY A 1 98 ? 3.256 -15.8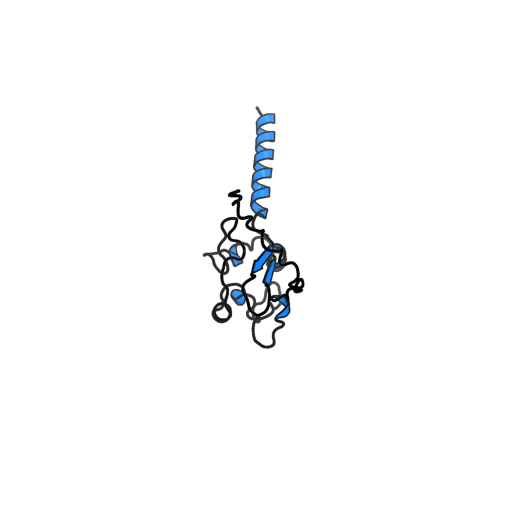57 -3.637 1.00 84.62 98 GLY A N 1
ATOM 724 C CA . GLY A 1 98 ? 4.477 -16.638 -3.422 1.00 84.62 98 GLY A CA 1
ATOM 725 C C . GLY A 1 98 ? 4.367 -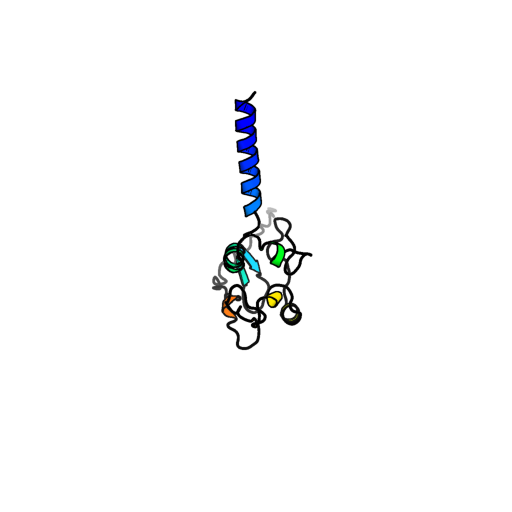17.675 -2.299 1.00 84.62 98 GLY A C 1
ATOM 726 O O . GLY A 1 98 ? 5.327 -17.852 -1.556 1.00 84.62 98 GLY A O 1
ATOM 727 N N . GLY A 1 99 ? 3.206 -18.319 -2.133 1.00 86.56 99 GLY A N 1
ATOM 728 C CA . GLY A 1 99 ? 2.986 -19.306 -1.067 1.00 86.56 99 G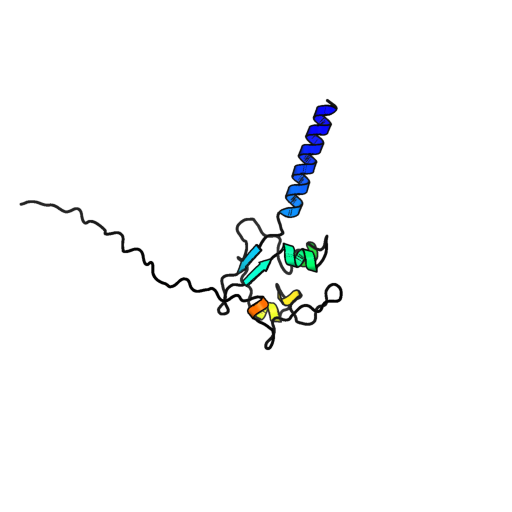LY A CA 1
ATOM 729 C C . GLY A 1 99 ? 2.580 -18.704 0.282 1.00 86.56 99 GLY A C 1
ATOM 730 O O . GLY A 1 99 ? 2.417 -19.432 1.259 1.00 86.56 99 GLY A O 1
ATOM 731 N N . VAL A 1 100 ? 2.465 -17.373 0.375 1.00 87.75 100 VAL A N 1
ATOM 732 C CA . VAL A 1 100 ? 2.156 -16.671 1.625 1.00 87.75 100 VAL A CA 1
ATOM 733 C C . VAL A 1 100 ? 0.797 -15.997 1.522 1.00 87.75 100 VAL A C 1
ATOM 735 O O . VAL A 1 100 ? 0.566 -15.150 0.655 1.00 87.75 100 VAL A O 1
ATOM 738 N N . LYS A 1 101 ? -0.093 -16.346 2.454 1.00 90.94 101 LYS A N 1
ATOM 739 C CA . LYS A 1 101 ? -1.402 -15.713 2.596 1.00 90.94 101 LYS A CA 1
ATOM 740 C C . LYS A 1 101 ? -1.242 -14.266 3.065 1.00 90.94 101 LYS A C 1
ATOM 742 O O . LYS A 1 101 ? -0.642 -13.996 4.108 1.00 90.94 101 LYS A O 1
ATOM 747 N N . VAL A 1 102 ? -1.777 -13.332 2.289 1.00 92.75 102 VAL A N 1
ATOM 748 C CA . VAL A 1 102 ? -1.784 -11.905 2.609 1.00 92.75 102 VAL A CA 1
ATOM 749 C C . VAL A 1 102 ? -2.814 -11.656 3.712 1.00 92.75 102 VAL A C 1
ATOM 751 O O . VAL A 1 102 ? -3.910 -12.214 3.703 1.00 92.75 102 VAL A O 1
ATOM 754 N N . PHE A 1 103 ? -2.455 -10.836 4.702 1.00 93.56 103 PHE A N 1
ATOM 755 C CA . PHE A 1 103 ? -3.356 -10.522 5.811 1.00 93.56 103 PHE A CA 1
ATOM 756 C C . PHE A 1 103 ? -4.541 -9.656 5.357 1.00 93.56 103 PHE A C 1
ATOM 758 O O . PHE A 1 103 ? -4.399 -8.847 4.441 1.00 93.56 103 PHE A O 1
ATOM 765 N N . GLY A 1 104 ? -5.682 -9.820 6.029 1.00 94.12 104 GLY A N 1
ATOM 766 C CA . GLY A 1 104 ? -6.933 -9.118 5.741 1.00 94.12 104 GLY A CA 1
ATOM 767 C C . GLY A 1 104 ? -7.076 -7.744 6.403 1.00 94.12 104 GLY A C 1
ATOM 768 O O . GLY A 1 104 ? -6.356 -7.427 7.351 1.00 94.12 104 GLY A O 1
ATOM 769 N N . TRP A 1 105 ? -8.032 -6.947 5.915 1.00 92.06 105 TRP A N 1
ATOM 770 C CA . TRP A 1 105 ? -8.497 -5.693 6.535 1.00 92.06 105 TRP A CA 1
ATOM 771 C C . TRP A 1 105 ? -9.788 -5.868 7.358 1.00 92.06 105 TRP A C 1
ATOM 773 O O . TRP A 1 105 ? -10.241 -4.918 7.996 1.00 92.06 105 TRP A O 1
ATOM 783 N N . GLN A 1 106 ? -10.416 -7.046 7.311 1.00 92.19 106 GLN A N 1
ATOM 784 C CA . GLN A 1 106 ? -11.728 -7.301 7.910 1.00 92.19 106 GLN A CA 1
ATOM 785 C C . GLN A 1 106 ? -11.714 -7.259 9.441 1.00 92.19 106 GLN A C 1
ATOM 787 O O . GLN A 1 106 ? -10.665 -7.325 10.080 1.00 92.19 106 GLN A O 1
ATOM 792 N N . GLU A 1 107 ? -12.907 -7.206 10.032 1.00 85.50 107 GLU A N 1
ATOM 793 C CA . GLU A 1 107 ? -13.097 -7.327 11.476 1.00 85.50 107 GLU A CA 1
ATOM 794 C C . GLU A 1 107 ? -12.446 -8.608 12.024 1.00 85.50 107 GLU A C 1
ATOM 796 O O . GLU A 1 107 ? -12.490 -9.662 11.390 1.00 85.50 107 GLU A O 1
ATOM 801 N N . GLY A 1 108 ? -11.772 -8.492 13.170 1.00 84.50 108 GLY A N 1
ATOM 802 C CA . GLY A 1 108 ? -10.934 -9.558 13.730 1.00 84.50 108 GLY A CA 1
ATOM 803 C C . GLY A 1 108 ? -9.515 -9.633 13.149 1.00 84.50 108 GLY A C 1
ATOM 804 O O . GLY A 1 108 ? -8.698 -10.402 13.653 1.00 84.50 108 GLY A O 1
ATOM 805 N N . SER A 1 109 ? -9.187 -8.827 12.133 1.00 89.75 109 SER A N 1
ATOM 806 C CA . SER A 1 109 ? -7.809 -8.677 11.657 1.00 89.75 109 SER A CA 1
ATOM 807 C C . SER A 1 109 ? -6.996 -7.751 12.561 1.00 89.75 109 SER A C 1
ATOM 809 O O . SER A 1 109 ? -7.523 -6.943 13.324 1.00 89.75 109 SER A O 1
ATOM 811 N N . ASP A 1 110 ? -5.676 -7.838 12.435 1.00 90.38 110 ASP A N 1
ATOM 812 C CA . ASP A 1 110 ? -4.753 -6.956 13.141 1.00 90.38 110 ASP A CA 1
ATOM 813 C C . ASP A 1 110 ? -4.683 -5.578 12.459 1.00 90.38 110 ASP A C 1
ATOM 815 O O . ASP A 1 110 ? -3.868 -5.340 11.561 1.00 90.38 110 ASP A O 1
ATOM 819 N N . CYS A 1 111 ? -5.556 -4.664 12.894 1.00 89.62 111 CYS A N 1
ATOM 820 C CA . CYS A 1 111 ? -5.650 -3.294 12.382 1.00 89.62 111 CYS A CA 1
ATOM 821 C C . CYS A 1 111 ? -4.328 -2.518 12.517 1.00 89.62 111 CYS A C 1
ATOM 823 O O . CYS A 1 111 ? -4.039 -1.647 11.693 1.00 89.62 111 CYS A O 1
ATOM 825 N N . ALA A 1 112 ? -3.499 -2.854 13.516 1.00 89.38 112 ALA A N 1
ATOM 826 C CA . ALA A 1 112 ? -2.238 -2.170 13.800 1.00 89.38 112 ALA A CA 1
ATOM 827 C C . ALA A 1 112 ? -1.136 -2.477 12.771 1.00 89.38 112 ALA A C 1
ATOM 829 O O . ALA A 1 112 ? -0.096 -1.804 12.745 1.00 89.38 112 ALA A O 1
ATOM 830 N N . LYS A 1 113 ? -1.351 -3.461 11.884 1.00 89.00 113 LYS A N 1
ATOM 831 C CA . LYS A 1 113 ? -0.471 -3.710 10.730 1.00 89.00 113 LYS A CA 1
ATOM 832 C C . LYS A 1 113 ? -0.438 -2.533 9.765 1.00 89.00 113 LYS A C 1
ATOM 834 O O . LYS A 1 113 ? 0.619 -2.258 9.205 1.00 89.00 113 LYS A O 1
ATOM 839 N N . CYS A 1 114 ? -1.558 -1.824 9.630 1.00 89.94 114 CYS A N 1
ATOM 840 C CA . CYS A 1 114 ? -1.678 -0.656 8.762 1.00 89.94 114 CYS A CA 1
ATOM 841 C C . CYS A 1 114 ? -1.798 0.634 9.574 1.00 89.94 114 CYS A C 1
ATOM 843 O O . CYS A 1 114 ? -1.060 1.581 9.322 1.00 89.94 114 CYS A O 1
ATOM 845 N N . HIS A 1 115 ? -2.701 0.661 10.552 1.00 89.31 115 HIS A N 1
ATOM 846 C CA . HIS A 1 115 ? -3.023 1.854 11.323 1.00 89.31 115 HIS A CA 1
ATOM 847 C C . HIS A 1 115 ? -2.068 2.012 12.500 1.00 89.31 115 HIS A C 1
ATOM 849 O O . HIS A 1 115 ? -2.173 1.323 13.517 1.00 89.31 115 HIS A O 1
ATOM 855 N N . LYS A 1 116 ? -1.108 2.923 12.361 1.00 84.56 116 LYS A N 1
ATOM 856 C CA . LYS A 1 116 ? -0.222 3.302 13.455 1.00 84.56 116 LYS A CA 1
ATOM 857 C C . LYS A 1 116 ? -0.889 4.430 14.227 1.00 84.56 116 LYS A C 1
ATOM 859 O O . LYS A 1 116 ? -1.185 5.481 13.661 1.00 84.56 116 LYS A O 1
ATOM 864 N N . LYS A 1 117 ? -1.109 4.215 15.528 1.00 69.62 117 LYS A N 1
ATOM 865 C CA . LYS A 1 117 ? -1.416 5.322 16.436 1.00 69.62 117 LYS A CA 1
ATOM 866 C C . LYS A 1 117 ? -0.277 6.324 16.328 1.00 69.62 117 LYS A C 1
ATOM 868 O O . LYS A 1 117 ? 0.887 5.945 16.450 1.00 69.62 117 LYS A O 1
ATOM 873 N N . GLU A 1 118 ? -0.612 7.575 16.050 1.00 62.09 118 GLU A N 1
ATOM 874 C CA . GLU A 1 118 ? 0.346 8.643 16.264 1.00 62.09 118 GLU A CA 1
ATOM 875 C C . GLU A 1 118 ? 0.641 8.689 17.763 1.00 62.09 118 GLU A C 1
ATOM 877 O O . GLU A 1 118 ? -0.274 8.674 18.588 1.00 62.09 118 GLU A O 1
ATOM 882 N N . GLU A 1 119 ? 1.919 8.717 18.132 1.00 45.66 119 GLU A N 1
ATOM 883 C CA . GLU A 1 119 ? 2.280 9.328 19.401 1.00 45.66 119 GLU A CA 1
ATOM 884 C C . GLU A 1 119 ? 1.834 10.787 19.276 1.00 45.66 119 GLU A C 1
ATOM 886 O O . GLU A 1 119 ? 2.438 11.556 18.526 1.00 45.66 119 GLU A O 1
ATOM 891 N N . MET A 1 120 ? 0.724 11.153 19.926 1.00 36.44 120 MET A N 1
ATOM 892 C CA . MET A 1 120 ? 0.374 12.554 20.136 1.00 36.44 120 MET A CA 1
ATOM 893 C C . MET A 1 120 ? 1.612 13.225 20.731 1.00 36.44 120 MET A C 1
ATOM 895 O O . MET A 1 120 ? 1.957 12.989 21.890 1.00 36.44 120 MET A O 1
ATOM 899 N N . LYS A 1 121 ? 2.292 14.073 19.953 1.00 34.66 121 LYS A N 1
ATOM 900 C CA . LYS A 1 121 ? 3.052 15.158 20.570 1.00 34.66 121 LYS A CA 1
ATOM 901 C C . LYS A 1 121 ? 2.034 15.946 21.399 1.00 34.66 121 LYS A C 1
ATOM 903 O O . LYS A 1 121 ? 0.979 16.265 20.850 1.00 34.66 121 LYS A O 1
ATOM 908 N N . PRO A 1 122 ? 2.293 16.211 22.689 1.00 37.56 122 PRO A N 1
ATOM 909 C CA . PRO A 1 122 ? 1.357 16.966 23.504 1.00 37.56 122 PRO A CA 1
ATOM 910 C C . PRO A 1 122 ? 1.073 18.307 22.821 1.00 37.56 122 PRO A C 1
ATOM 912 O O . PRO A 1 122 ? 1.999 19.026 22.438 1.00 37.56 122 PRO A O 1
ATOM 915 N N . GLU A 1 123 ? -0.211 18.609 22.634 1.00 48.31 123 GLU A N 1
ATOM 916 C CA . GLU A 1 123 ? -0.702 19.941 22.296 1.00 48.31 123 GLU A CA 1
ATOM 917 C C . GLU A 1 123 ? -0.219 20.898 23.385 1.00 48.31 123 GLU A C 1
ATOM 919 O O . GLU A 1 123 ? -0.719 20.902 24.508 1.00 48.31 123 GLU A O 1
ATOM 924 N N . GLY A 1 124 ? 0.837 21.645 23.083 1.00 50.50 124 GLY A N 1
ATOM 925 C CA . GLY A 1 124 ? 1.525 22.419 24.103 1.00 50.50 124 GLY A CA 1
ATOM 926 C C . GLY A 1 124 ? 2.590 23.354 23.565 1.00 50.50 124 GLY A C 1
ATOM 927 O O . GLY A 1 124 ? 3.541 23.615 24.278 1.00 50.50 124 GLY A O 1
ATOM 928 N N . GLU A 1 125 ? 2.448 23.862 22.340 1.00 41.25 125 GLU A N 1
ATOM 929 C CA . GLU A 1 125 ? 3.138 25.084 21.900 1.00 41.25 125 GLU A CA 1
ATOM 930 C C . GLU A 1 125 ? 2.210 25.873 20.965 1.00 41.25 125 GLU A C 1
ATOM 932 O O . GLU A 1 125 ? 2.463 26.051 19.773 1.00 41.25 125 GLU A O 1
ATOM 937 N N . MET A 1 126 ? 1.095 26.357 21.520 1.00 40.62 126 MET A N 1
ATOM 938 C CA . MET A 1 126 ? 0.447 27.548 20.979 1.00 40.62 126 MET A CA 1
ATOM 939 C C . MET A 1 126 ? 1.439 28.694 21.183 1.00 40.62 126 MET A C 1
ATOM 941 O O . MET A 1 126 ? 1.594 29.216 22.286 1.00 40.62 126 MET A O 1
ATOM 945 N N . LYS A 1 127 ? 2.190 29.024 20.127 1.00 38.50 127 LYS A N 1
ATOM 946 C CA . LYS A 1 127 ? 2.989 30.249 20.090 1.00 38.50 127 LYS A CA 1
ATOM 947 C C . LYS A 1 127 ? 2.045 31.417 20.389 1.00 38.50 127 LYS A C 1
ATOM 949 O O . LYS A 1 127 ? 0.998 31.488 19.742 1.00 38.50 127 LYS A O 1
ATOM 954 N N . PRO A 1 128 ? 2.370 32.289 21.355 1.00 37.38 128 PRO A N 1
ATOM 955 C CA . PRO A 1 128 ? 1.505 33.400 21.686 1.00 37.38 128 PRO A CA 1
ATOM 956 C C . PRO A 1 128 ? 1.373 34.325 20.480 1.00 37.38 128 PRO A C 1
ATOM 958 O O . PRO A 1 128 ? 2.358 34.654 19.813 1.00 37.38 128 PRO A O 1
ATOM 961 N N . GLU A 1 129 ? 0.111 34.657 20.227 1.00 44.97 129 GLU A N 1
ATOM 962 C CA . GLU A 1 129 ? -0.413 35.832 19.547 1.00 44.97 129 GLU A CA 1
ATOM 963 C C . GLU A 1 129 ? 0.667 36.884 19.262 1.00 44.97 129 G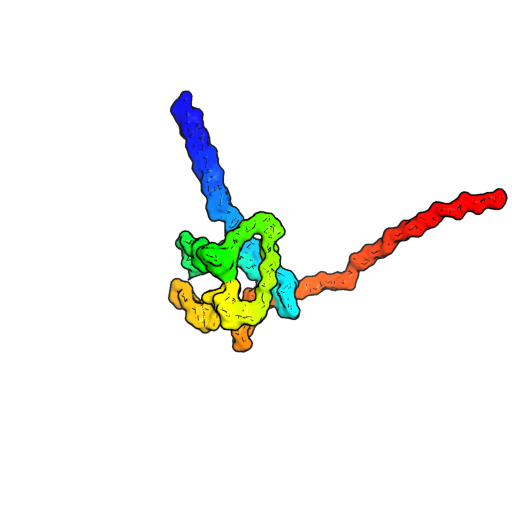LU A C 1
ATOM 965 O O . GLU A 1 129 ? 1.262 37.472 20.167 1.00 44.97 129 GLU A O 1
ATOM 970 N N . GLN A 1 130 ? 0.922 37.117 17.979 1.00 37.88 130 GLN A N 1
ATOM 971 C CA . GLN A 1 130 ? 1.732 38.232 17.525 1.00 37.88 130 GLN A CA 1
ATOM 972 C C . GLN A 1 130 ? 0.995 39.516 17.931 1.00 37.88 130 GLN A C 1
ATOM 974 O O . GLN A 1 130 ? -0.012 39.871 17.320 1.00 37.88 130 GLN A O 1
ATOM 979 N N . GLU A 1 131 ? 1.468 40.167 18.996 1.00 40.22 131 GLU A N 1
ATOM 980 C CA . GLU A 1 131 ? 0.963 41.451 19.481 1.00 40.22 131 GLU A CA 1
ATOM 981 C C . GLU A 1 131 ? 0.889 42.449 18.320 1.00 40.22 131 GLU A C 1
ATOM 983 O O . GLU A 1 131 ? 1.898 42.938 17.801 1.00 40.22 131 GLU A O 1
ATOM 988 N N . VAL A 1 132 ? -0.339 42.753 17.907 1.00 43.06 132 VAL A N 1
ATOM 989 C CA . VAL A 1 132 ? -0.647 43.908 17.074 1.00 43.06 132 VAL A CA 1
ATOM 990 C C . VAL A 1 132 ? -0.382 45.133 17.942 1.00 43.06 132 VAL A C 1
ATOM 992 O O . VAL A 1 132 ? -1.170 45.461 18.823 1.00 43.06 132 VAL A O 1
ATOM 995 N N . LYS A 1 133 ? 0.755 45.796 17.720 1.00 43.12 133 LYS A N 1
ATOM 996 C CA . LYS A 1 133 ? 1.024 47.122 18.280 1.00 43.12 133 LYS A CA 1
ATOM 997 C C . LYS A 1 133 ? 0.059 48.129 17.641 1.00 43.12 133 LYS A C 1
ATOM 999 O O . LYS A 1 133 ? 0.095 48.269 16.419 1.00 43.12 133 LYS A O 1
ATOM 1004 N N . PRO A 1 134 ? -0.767 48.858 18.407 1.00 43.62 134 PRO A N 1
ATOM 1005 C CA . PRO A 1 134 ? -1.400 50.062 17.899 1.00 43.62 134 PRO A CA 1
ATOM 1006 C C . PRO A 1 134 ? -0.376 51.208 17.930 1.00 43.62 134 PRO A C 1
ATOM 1008 O O . PRO A 1 134 ? 0.055 51.640 18.998 1.00 43.62 134 PRO A O 1
ATOM 1011 N N . GLU A 1 135 ? 0.031 51.700 16.758 1.00 45.50 135 GLU A N 1
ATOM 1012 C CA . GLU A 1 135 ? 0.637 53.029 16.643 1.00 45.50 135 GLU A CA 1
ATOM 1013 C C . GLU A 1 135 ? -0.460 54.079 16.842 1.00 45.50 135 GLU A C 1
ATOM 1015 O O . GLU A 1 135 ? -1.442 54.126 16.102 1.00 45.50 135 GLU A O 1
ATOM 1020 N N . GLY A 1 136 ? -0.301 54.907 17.872 1.00 40.78 136 GLY A N 1
ATOM 1021 C CA . GLY A 1 136 ? -1.250 55.958 18.213 1.00 40.78 136 GLY A CA 1
ATOM 1022 C C . GLY A 1 136 ? -0.781 56.797 19.395 1.00 40.78 136 GLY A C 1
ATOM 1023 O O . GLY A 1 136 ? -1.451 56.839 20.420 1.00 40.78 136 GLY A O 1
ATOM 1024 N N . GLU A 1 137 ? 0.367 57.468 19.268 1.00 42.66 137 GLU A N 1
ATOM 1025 C CA . GLU A 1 137 ? 0.701 58.618 20.118 1.00 42.66 137 GLU A CA 1
ATOM 1026 C C . GLU A 1 137 ? 0.196 59.893 19.424 1.00 42.66 137 GLU A C 1
ATOM 1028 O O . GLU A 1 137 ? 0.847 60.451 18.544 1.00 42.66 137 GLU A O 1
ATOM 1033 N N . ILE A 1 138 ? -0.987 60.355 19.832 1.00 45.94 138 ILE A N 1
ATOM 1034 C CA . ILE A 1 138 ? -1.364 61.770 19.766 1.00 45.94 138 ILE A CA 1
ATOM 1035 C C . ILE A 1 138 ? -1.036 62.328 21.152 1.00 45.94 138 ILE A C 1
ATOM 1037 O O . ILE A 1 138 ? -1.645 61.924 22.143 1.00 45.94 138 ILE A O 1
ATOM 1041 N N . LYS A 1 139 ? -0.041 63.214 21.231 1.00 47.31 139 LYS A N 1
ATOM 1042 C CA . LYS A 1 139 ? 0.201 64.044 22.418 1.00 47.31 139 LYS A CA 1
ATOM 1043 C C . LYS A 1 139 ? -0.678 65.303 22.359 1.00 47.31 139 LYS A C 1
ATOM 1045 O O . LYS A 1 139 ? -1.020 65.719 21.252 1.00 47.31 139 LYS A O 1
ATOM 1050 N N . PRO A 1 140 ? -1.062 65.851 23.525 1.00 61.00 140 PRO A N 1
ATOM 1051 C CA . PRO A 1 140 ? -1.914 67.035 23.630 1.00 61.00 140 PRO A CA 1
ATOM 1052 C C . PRO A 1 140 ? -1.254 68.303 23.080 1.00 61.00 140 PRO A C 1
ATOM 1054 O O . PRO A 1 140 ? -0.004 68.385 23.108 1.00 61.00 140 PRO A O 1
#

Sequence (140 aa):
MRKLSIVLGLITALVFVASAFAGMGVYEYKDGDMGKVTFDGKLHNAKLGPGKCMECHKNNTPFAMKKPGTEGSVKITKADHVAGKYCGTCHDGNKEIGGVKVFGWQEGSDCAKCHKKEEMKPEGEMKPEQEVKPEGEIKP

Radius of gyration: 24.28 Å; chains: 1; bounding box: 52×86×55 Å

Secondary structure (DSSP, 8-state):
-HHHHHHHHHHHHHHHHHHHTTT--EEEE---TT-EEEEEHHHHHHHH-TTTTHHHHGGGTTTPPPPTT-TT-S---HHHHHTT-GGGGT-SS--EETTEEPPP-STTS-GGGTEEPP----S-----------------

Foldseek 3Di:
DVVVVVVVVVVVVVVVVVVVPPQQDWFWQQDDPLAIFIDGSVVVCVQQDPPCPCVPDVVCFLHHRDDPPCGNVDDDDPVCLVVCHDVNVQQCQAHDHPNDGHHHPDPVGDVCVTHPDDPPPPPPDPPDDPDPDDDDDDDD

pLDDT: mean 75.6, std 17.13, range [34.66, 94.12]